Protein 1MB3 (pdb70)

Sequence (117 aa):
TKKVLIVEDNELNMKLFHDLLEAQGYETLQTREGLSALSIAREENKPDLILMMDDIIQLPEISGLEVTKWLKEDDDLAHIPVVAVTDEERIREGGCEAYISKPISVVHFLETIIKRLLERQP

InterPro domains:
  IPR001789 Signal transduction response regulator, receiver domain [PF00072] (10-121)
  IPR001789 Signal transduction response regulator, receiver domain [PS50110] (9-125)
  IPR001789 Signal transduction response regulator, receiver domain [SM00448] (8-121)
  IPR011006 CheY-like superfamily [SSF52172] (8-128)
  IPR050595 Bacterial response regulator [PTHR44591] (6-128)

Foldseek 3Di:
DAEEEEAAQDPVVQVVVCVLQVVVVYHYHYDPDLVVSVVCCVVPVGQAYEFEQPRPPDGSLVSLQVQCVDPSRNVRAYEYEDPQVSCVVSNHPYYAYPVGDSVVVVVVVCVSRPDDD

B-factor: mean 15.74, std 5.95, range [6.35, 40.01]

Nearest PDB structures (foldseek):
  1mb3-assembly1_A  TM=1.009E+00  e=2.970E-24  Caulobacter vibrioides
  1mav-assembly1_A  TM=1.001E+00  e=6.208E-23  Caulobacter vibrioides
  1m5t-assembly1_A  TM=9.967E-01  e=1.140E-21  Caulobacter vibrioides
  1m5u-assembly1_A  TM=9.894E-01  e=5.743E-21  Caulobacter vibrioides
  1mb0-assembly1_A  TM=1.007E+00  e=1.616E-20  Caulobacter vibrioides

Organism: Caulobacter vibrioides (strain ATCC 19089 / CIP 103742 / CB 15) (NCBI:txid190650)

Secondary structure (DSSP, 8-state):
--EEEEE-S-HHHHHHHHHHHHHTT-EEEEES-HHHHHHHHHHH--SEEEEES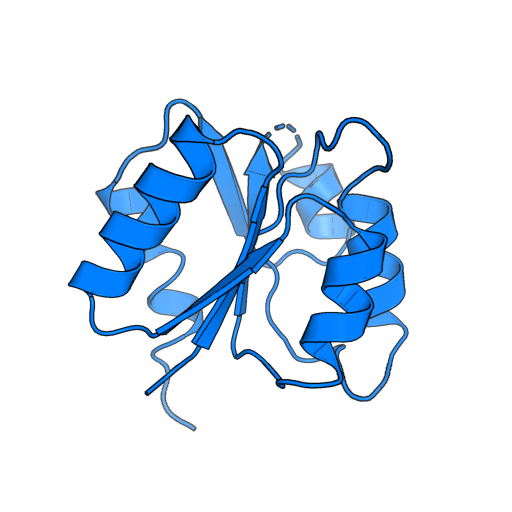B-SSSBHHHHHHHHHHSTTTTTS-EEEE--HHHHHHHT-SEEE-SSPPHHHHHHHHHHHHS---

CATH classification: 3.40.50.2300

Radius of gyration: 12.75 Å; Cα contacts (8 Å, |Δi|>4): 203; chains: 1; bounding box: 31×35×30 Å

Solvent-accessible surface area: 6224 Å² total; per-residue (Å²): 131,70,18,0,0,0,1,6,36,65,114,140,57,23,113,63,4,46,83,28,0,100,83,70,50,17,106,26,46,90,16,156,96,0,108,43,3,13,70,41,1,133,144,71,72,4,60,0,1,0,0,11,16,116,14,106,90,36,43,0,44,111,0,0,41,121,3,62,135,30,143,59,4,36,139,3,21,0,0,0,12,41,94,79,80,52,8,64,97,27,24,8,95,26,40,2,76,67,138,35,61,66,110,97,1,22,116,20,0,79,73,60,12,86,77,94,182

Structure (mmCIF, N/CA/C/O backbone):
data_1MB3
#
_entry.id   1MB3
#
_cell.length_a   36.770
_cell.length_b   41.070
_cell.length_c   67.120
_cell.angle_alpha   90.00
_cell.angle_beta   90.00
_cell.angle_gamma   90.00
#
_symmetry.space_group_name_H-M   'P 21 21 21'
#
loop_
_entity.id
_entity.type
_entity.pdbx_description
1 polymer 'cell division response regulator DivK'
2 non-polymer 'MAGNESIUM ION'
3 water water
#
loop_
_atom_site.group_PDB
_atom_site.id
_atom_site.type_symbol
_atom_site.label_atom_id
_atom_site.label_alt_id
_atom_site.label_comp_id
_atom_site.label_asym_id
_atom_site.label_entity_id
_atom_site.label_seq_id
_atom_site.pdbx_PDB_ins_code
_atom_site.Cartn_x
_atom_site.Cartn_y
_atom_site.Cartn_z
_atom_site.occupancy
_atom_site.B_iso_or_equiv
_atom_site.auth_seq_id
_atom_site.auth_comp_id
_atom_site.auth_asym_id
_atom_site.auth_atom_id
_atom_site.pdbx_PDB_model_num
ATOM 1 N N . THR A 1 1 ? -3.799 -8.988 29.373 1.00 22.29 2 THR A N 1
ATOM 2 C CA . THR A 1 1 ? -3.545 -7.685 28.696 1.00 22.13 2 THR A CA 1
ATOM 3 C C . THR A 1 1 ? -2.097 -7.249 28.913 1.00 20.77 2 THR A C 1
ATOM 4 O O . THR A 1 1 ? -1.625 -7.165 30.047 1.00 21.12 2 THR A O 1
ATOM 8 N N . LYS A 1 2 ? -1.396 -6.972 27.820 1.00 20.29 3 LYS A N 1
ATOM 9 C CA . LYS A 1 2 ? -0.009 -6.542 27.908 1.00 19.11 3 LYS A CA 1
ATOM 10 C C . LYS A 1 2 ? 0.049 -5.064 28.264 1.00 17.34 3 LYS A C 1
ATOM 11 O O . LYS A 1 2 ? -0.838 -4.288 27.903 1.00 16.56 3 LYS A O 1
ATOM 17 N N . LYS A 1 3 ? 1.098 -4.684 28.982 1.00 15.32 4 LYS A N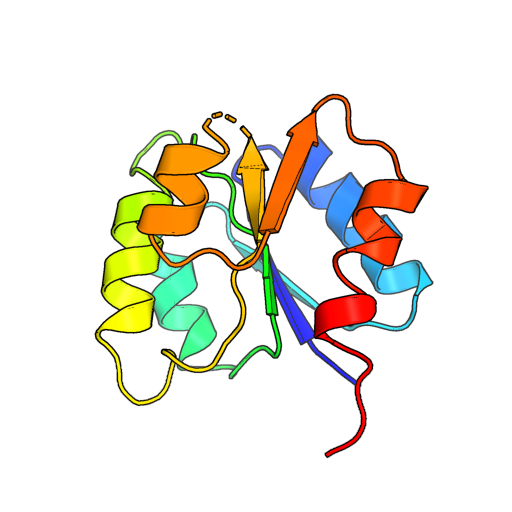 1
ATOM 18 C CA . LYS A 1 3 ? 1.267 -3.307 29.413 1.00 13.94 4 LYS A CA 1
ATOM 19 C C . LYS A 1 3 ? 2.512 -2.671 28.822 1.00 11.88 4 LYS A C 1
ATOM 20 O O . LYS A 1 3 ? 3.590 -3.268 28.817 1.00 11.87 4 LYS A O 1
ATOM 22 N N . VAL A 1 4 ? 2.351 -1.453 28.321 1.00 9.35 5 VAL A N 1
ATOM 23 C CA . VAL A 1 4 ? 3.460 -0.704 27.749 1.00 8.38 5 VAL A CA 1
ATOM 24 C C . VAL A 1 4 ? 3.724 0.536 28.595 1.00 8.67 5 VAL A C 1
ATOM 25 O O . VAL A 1 4 ? 2.813 1.322 28.859 1.00 9.51 5 VAL A O 1
ATOM 29 N N . LEU A 1 5 ? 4.965 0.692 29.043 1.00 7.43 6 LEU A N 1
ATOM 30 C CA . LEU A 1 5 ? 5.355 1.862 29.818 1.00 7.52 6 LEU A CA 1
ATOM 31 C C . LEU A 1 5 ? 5.901 2.898 28.839 1.00 7.00 6 LEU A C 1
ATOM 32 O O . LEU A 1 5 ? 6.900 2.654 28.158 1.00 7.49 6 LEU A O 1
ATOM 37 N N . ILE A 1 6 ? 5.229 4.042 28.763 1.00 6.40 7 ILE A N 1
ATOM 38 C CA . ILE A 1 6 ? 5.623 5.130 27.873 1.00 6.71 7 ILE A CA 1
ATOM 39 C C . ILE A 1 6 ? 6.383 6.171 28.689 1.00 7.01 7 ILE A C 1
ATOM 40 O O . ILE A 1 6 ? 5.852 6.691 29.673 1.00 6.96 7 ILE A O 1
ATOM 45 N N . VAL A 1 7 ? 7.613 6.475 28.275 1.00 6.39 8 VAL A N 1
ATOM 46 C CA . VAL A 1 7 ? 8.466 7.453 28.956 1.00 7.41 8 VAL A CA 1
ATOM 47 C C . VAL A 1 7 ? 8.637 8.588 27.956 1.00 6.85 8 VAL A C 1
ATOM 48 O O . VAL A 1 7 ? 9.432 8.485 27.014 1.00 8.42 8 VAL A O 1
ATOM 52 N N . GLU A 1 8 ? 7.890 9.667 28.169 1.00 7.45 9 GLU A N 1
ATOM 53 C CA . GLU A 1 8 ? 7.862 10.790 27.236 1.00 8.33 9 GLU A CA 1
ATOM 54 C C . GLU A 1 8 ? 7.462 12.060 27.980 1.00 9.13 9 GLU A C 1
ATOM 55 O O . GLU A 1 8 ? 6.435 12.087 28.651 1.00 10.18 9 GLU A O 1
ATOM 61 N N . ASP A 1 9 ? 8.267 13.111 27.860 1.00 10.58 10 ASP A N 1
ATOM 62 C CA . ASP A 1 9 ? 7.968 14.359 28.554 1.00 11.17 10 ASP A CA 1
ATOM 63 C C . ASP A 1 9 ? 6.958 15.251 27.845 1.00 10.15 10 ASP A C 1
ATOM 64 O O . ASP A 1 9 ? 6.282 16.052 28.489 1.00 11.33 10 ASP A O 1
ATOM 72 N N . ASN A 1 10 ? 6.849 15.101 26.529 1.00 10.15 11 ASN A N 1
ATOM 73 C CA . ASN A 1 10 ? 5.938 15.921 25.732 1.00 9.37 11 ASN A CA 1
ATOM 74 C C . ASN A 1 10 ? 4.507 15.396 25.776 1.00 8.76 11 ASN A C 1
ATOM 75 O O . ASN A 1 10 ? 4.252 14.247 25.418 1.00 9.14 11 ASN A O 1
ATOM 80 N N . GLU A 1 11 ? 3.584 16.255 26.206 1.00 8.49 12 GLU A N 1
ATOM 81 C CA . GLU A 1 11 ? 2.173 15.894 26.342 1.00 8.83 12 GLU A CA 1
ATOM 82 C C . GLU A 1 11 ? 1.543 15.376 25.053 1.00 9.17 12 GLU A C 1
ATOM 83 O O . GLU A 1 11 ? 0.833 14.369 25.058 1.00 9.22 12 GLU A O 1
ATOM 89 N N . LEU A 1 12 ? 1.802 16.064 23.946 1.00 8.09 13 LEU A N 1
ATOM 90 C CA . LEU A 1 12 ? 1.242 15.652 22.663 1.00 9.66 13 LEU A CA 1
ATOM 91 C C . LEU A 1 12 ? 1.727 14.275 22.234 1.00 9.54 13 LEU A C 1
ATOM 92 O O . LEU A 1 12 ? 0.939 13.456 21.772 1.00 9.13 13 LEU A O 1
ATOM 97 N N . ASN A 1 13 ? 3.022 14.012 22.377 1.00 8.82 14 ASN A N 1
ATOM 98 C CA . ASN A 1 13 ? 3.545 12.706 21.994 1.00 9.36 14 ASN A CA 1
ATOM 99 C C . ASN A 1 13 ? 3.010 11.617 22.917 1.00 8.59 14 ASN A C 1
ATOM 100 O O . ASN A 1 13 ? 2.663 10.522 22.466 1.00 9.54 14 ASN A O 1
ATOM 105 N N . MET A 1 14 ? 2.942 11.918 24.210 1.00 8.73 15 MET A N 1
ATOM 106 C CA . MET A 1 14 ? 2.441 10.949 25.175 1.00 8.36 15 MET A CA 1
ATOM 107 C C . MET A 1 14 ? 1.019 10.550 24.811 1.00 7.74 15 MET A C 1
ATOM 108 O O . MET A 1 14 ? 0.672 9.369 24.829 1.00 7.73 15 MET A O 1
ATOM 113 N N . LYS A 1 15 ? 0.198 11.537 24.471 1.00 8.27 16 LYS A N 1
ATOM 114 C CA . LYS A 1 15 ? -1.187 11.263 24.114 1.00 8.79 16 LYS A CA 1
ATOM 115 C C . LYS A 1 15 ? -1.323 10.457 22.835 1.00 9.13 16 LYS A C 1
ATOM 116 O O . LYS A 1 15 ? -2.155 9.563 22.758 1.00 9.51 16 LYS A O 1
ATOM 122 N N . LEU A 1 16 ? -0.510 10.763 21.832 1.00 9.18 17 LEU A N 1
ATOM 123 C CA . LEU A 1 16 ? -0.577 10.013 20.586 1.00 10.47 17 LEU A CA 1
ATOM 124 C C . LEU A 1 16 ? -0.221 8.551 20.834 1.00 9.24 17 LEU A C 1
ATOM 125 O O . LEU A 1 16 ? -0.927 7.644 20.396 1.00 10.37 17 LEU A O 1
ATOM 130 N N . PHE A 1 17 ? 0.875 8.327 21.552 1.00 9.02 18 PHE A N 1
ATOM 131 C CA . PHE A 1 17 ? 1.332 6.973 21.844 1.00 8.98 18 PHE A CA 1
ATOM 132 C C . PHE A 1 17 ? 0.289 6.209 22.652 1.00 8.93 18 PHE A C 1
ATOM 133 O O . PHE A 1 17 ? -0.002 5.046 22.363 1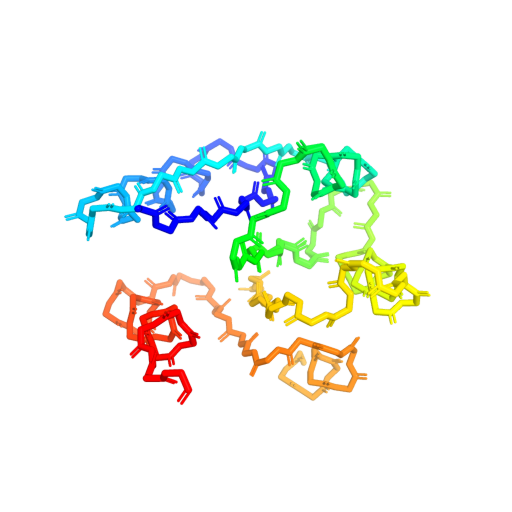.00 9.51 18 PHE A O 1
ATOM 147 N N . HIS A 1 18 ? -0.278 6.861 23.661 1.00 8.55 19 HIS A N 1
ATOM 148 C CA . HIS A 1 18 ? -1.294 6.225 24.490 1.00 9.22 19 HIS A CA 1
ATOM 149 C C . HIS A 1 18 ? -2.520 5.844 23.662 1.00 8.92 19 HIS A C 1
ATOM 150 O O . HIS A 1 18 ? -3.004 4.712 23.736 1.00 9.67 19 HIS A O 1
ATOM 157 N N . ASP A 1 19 ? -3.022 6.792 22.878 1.00 10.17 20 ASP A N 1
ATOM 158 C CA . ASP A 1 19 ? -4.204 6.539 22.060 1.00 10.29 20 ASP A CA 1
ATOM 159 C C . ASP A 1 19 ? -3.987 5.382 21.092 1.00 10.50 20 ASP A C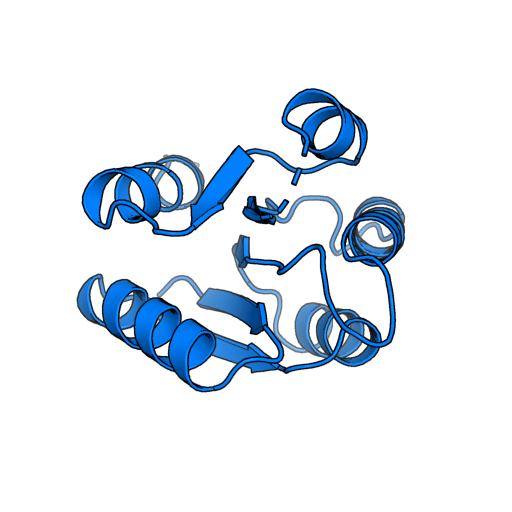 1
ATOM 160 O O . ASP A 1 19 ? -4.838 4.505 20.964 1.00 10.46 20 ASP A O 1
ATOM 165 N N . LEU A 1 20 ? -2.846 5.377 20.417 1.00 10.25 21 LEU A N 1
ATOM 166 C CA . LEU A 1 20 ? -2.549 4.317 19.464 1.00 10.58 21 LEU A CA 1
ATOM 167 C C . LEU A 1 20 ? -2.454 2.951 20.135 1.00 10.84 21 LEU A C 1
ATOM 168 O O . LEU A 1 20 ? -3.002 1.963 19.635 1.00 12.14 21 LEU A O 1
ATOM 173 N N . LEU A 1 21 ? -1.766 2.888 21.270 1.00 10.57 22 LEU A N 1
ATOM 174 C CA . LEU A 1 21 ? -1.608 1.625 21.975 1.00 10.69 22 LEU A CA 1
ATOM 175 C C . LEU A 1 21 ? -2.915 1.129 22.586 1.00 11.76 22 LEU A C 1
ATOM 176 O O . LEU A 1 21 ? -3.216 -0.063 22.525 1.00 11.52 22 LEU A O 1
ATOM 181 N N . GLU A 1 22 ? -3.697 2.038 23.163 1.00 12.29 23 GLU A N 1
ATOM 182 C CA . GLU A 1 22 ? -4.965 1.646 23.767 1.00 13.91 23 GLU A CA 1
ATOM 183 C C . GLU A 1 22 ? -5.930 1.109 22.711 1.00 14.38 23 GLU A C 1
ATOM 184 O O . GLU A 1 22 ? -6.716 0.202 22.988 1.00 14.61 23 GLU A O 1
ATOM 190 N N . ALA A 1 23 ? -5.860 1.666 21.504 1.00 14.67 24 ALA A N 1
ATOM 191 C CA . ALA A 1 23 ? -6.732 1.241 20.411 1.00 15.63 24 ALA A CA 1
ATOM 192 C C . ALA A 1 23 ? -6.413 -0.191 19.987 1.00 16.55 24 ALA A C 1
ATOM 193 O O . ALA A 1 23 ? -7.233 -0.859 19.351 1.00 17.76 24 ALA A O 1
ATOM 195 N N . GLN A 1 24 ? -5.224 -0.662 20.345 1.00 17.42 25 GLN A N 1
ATOM 196 C CA . GLN A 1 24 ? -4.808 -2.020 20.011 1.00 18.56 25 GLN A CA 1
ATOM 197 C C . GLN A 1 24 ? -5.170 -2.991 21.131 1.00 18.67 25 GLN A C 1
ATOM 198 O O . GLN A 1 24 ? -4.938 -4.195 21.020 1.00 19.96 25 GLN A O 1
ATOM 204 N N . GLY A 1 25 ? -5.730 -2.460 22.215 1.00 18.09 26 GLY A N 1
ATOM 205 C CA . GLY A 1 25 ? -6.118 -3.300 23.334 1.00 18.17 26 GLY A CA 1
ATOM 206 C C . GLY A 1 25 ? -5.077 -3.401 24.433 1.00 18.12 26 GLY A C 1
ATOM 207 O O . GLY A 1 25 ? -5.200 -4.233 25.333 1.00 18.38 26 GLY A O 1
ATOM 208 N N . TYR A 1 26 ? -4.050 -2.560 24.373 1.00 16.94 27 TYR A N 1
ATOM 209 C CA . TYR A 1 26 ? -3.001 -2.584 25.388 1.00 16.57 27 TYR A CA 1
ATOM 210 C C . TYR A 1 26 ? -3.271 -1.596 26.511 1.00 15.74 27 TYR A C 1
ATOM 211 O O . TYR A 1 26 ? -3.971 -0.603 26.326 1.00 15.95 27 TYR A O 1
ATOM 227 N N . GLU A 1 27 ? -2.716 -1.883 27.680 1.00 14.84 28 GLU A N 1
ATOM 228 C CA . GLU A 1 27 ? -2.847 -0.985 28.814 1.00 14.72 28 GLU A CA 1
ATOM 229 C C . GLU A 1 27 ? -1.544 -0.204 28.808 1.00 13.23 28 GLU A C 1
ATOM 230 O O . GLU A 1 27 ? -0.523 -0.708 28.343 1.00 13.70 28 GLU A O 1
ATOM 236 N N . THR A 1 28 ? -1.570 1.025 29.299 1.00 11.41 29 THR A N 1
ATOM 237 C CA . THR A 1 28 ? -0.352 1.817 29.322 1.00 10.22 29 THR A CA 1
ATOM 238 C C . THR A 1 28 ? -0.039 2.380 30.698 1.00 9.59 29 THR A C 1
ATOM 239 O O . THR A 1 28 ? -0.933 2.601 31.519 1.00 9.75 29 THR A O 1
ATOM 243 N N . LEU A 1 29 ? 1.252 2.580 30.936 1.00 9.33 30 LEU A N 1
ATOM 244 C CA . LEU A 1 29 ? 1.764 3.180 32.160 1.00 9.16 30 LEU A CA 1
ATOM 245 C C . LEU A 1 29 ? 2.481 4.396 31.578 1.00 8.57 30 LEU A C 1
ATOM 246 O O . LEU A 1 29 ? 3.091 4.307 30.506 1.00 8.78 30 LEU A O 1
ATOM 251 N N . GLN A 1 30 ? 2.414 5.524 32.273 1.00 8.40 31 GLN A N 1
ATOM 252 C CA . GLN A 1 30 ? 2.971 6.767 31.752 1.00 7.70 31 GLN A CA 1
ATOM 253 C C . GLN A 1 30 ? 3.824 7.575 32.711 1.00 7.43 31 GLN A C 1
ATOM 254 O O . GLN A 1 30 ? 3.480 7.720 33.881 1.00 8.91 31 GLN A O 1
ATOM 260 N N . THR A 1 31 ? 4.929 8.115 32.208 1.00 6.35 32 THR A N 1
ATOM 261 C CA . THR A 1 31 ? 5.772 8.987 33.013 1.00 7.11 32 THR A CA 1
ATOM 262 C C . THR A 1 31 ? 6.583 9.890 32.104 1.00 7.45 32 THR A C 1
ATOM 263 O O . THR A 1 31 ? 6.884 9.531 30.964 1.00 7.86 32 THR A O 1
ATOM 267 N N . ARG A 1 32 ? 6.924 11.070 32.613 1.00 8.14 33 ARG A N 1
ATOM 268 C CA . ARG A 1 32 ? 7.709 12.031 31.855 1.00 9.06 33 ARG A CA 1
ATOM 269 C C . ARG A 1 32 ? 9.184 11.963 32.219 1.00 9.70 33 ARG A C 1
ATOM 270 O O . ARG A 1 32 ? 10.006 12.595 31.562 1.00 10.94 33 ARG A O 1
ATOM 278 N N . GLU A 1 33 ? 9.525 11.192 33.245 1.00 10.14 34 GLU A N 1
ATOM 279 C CA . 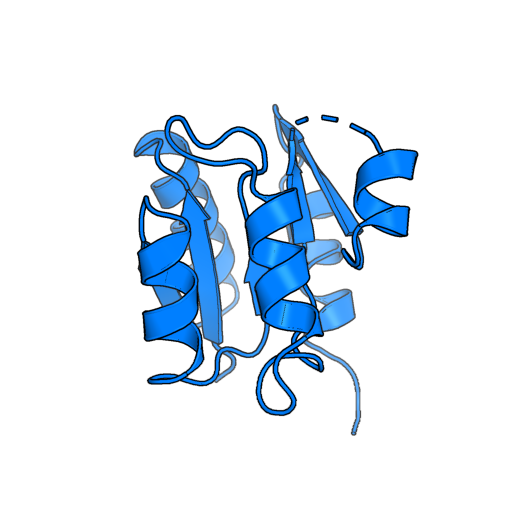GLU A 1 33 ? 10.912 11.141 33.706 1.00 10.77 34 GLU A CA 1
ATOM 280 C C . GLU A 1 33 ? 11.599 9.780 33.695 1.00 10.04 34 GLU A C 1
ATOM 281 O O . GLU A 1 33 ? 10.995 8.752 34.003 1.00 9.30 34 GLU A O 1
ATOM 287 N N . GLY A 1 34 ? 12.882 9.794 33.344 1.00 10.05 35 GLY A N 1
ATOM 288 C CA . GLY A 1 34 ? 13.658 8.569 33.285 1.00 9.29 35 GLY A CA 1
ATOM 289 C C . GLY A 1 34 ? 13.783 7.815 34.600 1.00 9.88 35 GLY A C 1
ATOM 290 O O . GLY A 1 34 ? 13.603 6.600 34.641 1.00 9.77 35 GLY A O 1
ATOM 291 N N . LEU A 1 35 ? 14.100 8.514 35.684 1.00 9.57 36 LEU A N 1
ATOM 292 C CA . LEU A 1 35 ? 14.236 7.843 36.975 1.00 9.63 36 LEU A CA 1
ATOM 293 C C . LEU A 1 35 ? 12.923 7.217 37.426 1.00 10.13 36 LEU A C 1
ATOM 294 O O . LEU A 1 35 ? 12.905 6.110 37.961 1.00 10.01 36 LEU A O 1
ATOM 299 N N . SER A 1 36 ? 11.821 7.929 37.222 1.00 10.23 37 SER A N 1
ATOM 300 C CA . SER A 1 36 ? 10.527 7.394 37.609 1.00 10.09 37 SER A CA 1
ATOM 301 C C . SER A 1 36 ? 10.179 6.172 36.764 1.00 10.26 37 SER A C 1
ATOM 302 O O . SER A 1 36 ? 9.503 5.261 37.236 1.00 10.26 37 SER A O 1
ATOM 306 N N . ALA A 1 37 ? 10.643 6.143 35.518 1.00 9.90 38 ALA A N 1
ATOM 307 C CA . ALA A 1 37 ? 10.367 4.994 34.662 1.00 8.84 38 ALA A CA 1
ATOM 308 C C . ALA A 1 37 ? 10.929 3.719 35.291 1.00 9.33 38 ALA A C 1
ATOM 309 O O . ALA A 1 37 ? 10.303 2.660 35.244 1.00 9.40 38 ALA A O 1
ATOM 311 N N . LEU A 1 38 ? 12.113 3.825 35.884 1.00 9.84 39 LEU A N 1
ATOM 312 C CA . LEU A 1 38 ? 12.744 2.679 36.526 1.00 9.33 39 LEU A CA 1
ATOM 313 C C . LEU A 1 38 ? 11.908 2.207 37.719 1.00 9.35 39 LEU A C 1
ATOM 314 O O . LEU A 1 38 ? 11.674 1.009 37.890 1.00 9.64 39 LEU A O 1
ATOM 319 N N . SER A 1 39 ? 11.441 3.155 38.527 1.00 9.37 40 SER A N 1
ATOM 320 C CA . SER A 1 39 ? 10.614 2.831 39.685 1.00 10.19 40 SER A CA 1
ATOM 321 C C . SER A 1 39 ? 9.316 2.157 39.245 1.00 10.68 40 SER A C 1
ATOM 322 O O . SER A 1 39 ? 8.893 1.160 39.826 1.00 12.32 40 SER A O 1
ATOM 325 N N . ILE A 1 40 ? 8.679 2.717 38.222 1.00 10.07 41 ILE A N 1
ATOM 326 C CA . ILE A 1 40 ? 7.423 2.174 37.719 1.00 10.27 41 ILE A CA 1
ATOM 327 C C . ILE A 1 40 ? 7.606 0.785 37.112 1.00 11.27 41 ILE A C 1
ATOM 328 O O . ILE A 1 40 ? 6.741 -0.079 37.247 1.00 12.25 41 ILE A O 1
ATOM 333 N N . ALA A 1 41 ? 8.734 0.569 36.445 1.00 11.03 42 ALA A N 1
ATOM 334 C CA . ALA A 1 41 ? 9.001 -0.725 35.831 1.00 11.82 42 ALA A CA 1
ATOM 335 C C . ALA A 1 41 ? 9.110 -1.846 36.870 1.00 12.97 42 ALA A C 1
ATOM 336 O O . ALA A 1 41 ? 8.656 -2.965 36.631 1.00 13.40 42 ALA A O 1
ATOM 338 N N . ARG A 1 42 ? 9.706 -1.553 38.025 1.00 14.16 43 ARG A N 1
ATOM 339 C CA . ARG A 1 42 ? 9.837 -2.569 39.066 1.00 15.52 43 ARG A CA 1
ATOM 340 C C A ARG A 1 42 ? 8.493 -2.825 39.747 0.50 16.79 43 ARG A C 1
ATOM 341 C C B ARG A 1 42 ? 8.509 -2.888 39.731 0.50 16.89 43 ARG A C 1
ATOM 342 O O A ARG A 1 42 ? 8.174 -3.961 40.096 0.50 18.27 43 ARG A O 1
ATOM 343 O O B ARG A 1 42 ? 8.204 -4.050 40.009 0.50 18.42 43 ARG A O 1
ATOM 351 N N A GLU A 1 43 ? 7.711 -1.761 39.933 0.50 17.38 44 GLU A N 1
ATOM 352 N N B GLU A 1 43 ? 7.720 -1.853 39.981 0.50 17.44 44 GLU A N 1
ATOM 353 C CA A GLU A 1 43 ? 6.407 -1.842 40.598 0.50 18.23 44 GLU A CA 1
ATOM 354 C CA B GLU A 1 43 ? 6.427 -2.033 40.617 0.50 18.38 44 GLU A CA 1
ATOM 355 C C A GLU A 1 43 ? 5.298 -2.481 39.757 0.50 18.73 44 GLU A C 1
ATOM 356 C C B GLU A 1 43 ? 5.412 -2.721 39.715 0.50 18.76 44 GLU A C 1
ATOM 357 O O A GLU A 1 43 ? 4.368 -3.081 40.302 0.50 19.19 44 GLU A O 1
ATOM 358 O O B GLU A 1 43 ? 4.669 -3.593 40.164 0.50 19.31 44 GLU A O 1
ATOM 369 N N . ASN A 1 44 ? 5.395 -2.347 38.439 1.00 18.86 45 ASN A N 1
ATOM 370 C CA . ASN A 1 44 ? 4.402 -2.897 37.513 1.00 19.01 45 ASN A CA 1
ATOM 371 C C . ASN A 1 44 ? 4.810 -3.970 36.511 1.00 18.97 45 ASN A C 1
ATOM 372 O O . ASN A 1 44 ? 3.942 -4.605 35.908 1.00 19.82 45 ASN A O 1
ATOM 377 N N . LYS A 1 45 ? 6.106 -4.164 36.306 1.00 17.59 46 LYS A N 1
ATOM 378 C CA . LYS A 1 45 ? 6.572 -5.167 35.359 1.00 16.85 46 LYS A CA 1
ATOM 379 C C . LYS A 1 45 ? 5.900 -5.042 33.984 1.00 15.79 46 LYS A C 1
ATOM 380 O O . LYS A 1 45 ? 5.150 -5.929 33.563 1.00 16.98 46 LYS A O 1
ATOM 382 N N . PRO A 1 46 ? 6.151 -3.933 33.269 1.00 13.43 47 PRO A N 1
ATOM 383 C CA . PRO A 1 46 ? 5.538 -3.775 31.949 1.00 12.39 47 PRO A CA 1
ATOM 384 C C . PRO A 1 46 ? 6.124 -4.786 30.963 1.00 11.99 47 PRO A C 1
ATOM 385 O O . PRO A 1 46 ? 7.185 -5.363 31.209 1.00 11.66 47 PRO A O 1
ATOM 389 N N . ASP A 1 47 ? 5.436 -4.997 29.848 1.00 11.54 48 ASP A N 1
ATOM 390 C CA . ASP A 1 47 ? 5.905 -5.944 28.843 1.00 12.15 48 ASP A CA 1
ATOM 391 C C . ASP A 1 47 ? 6.808 -5.299 27.800 1.00 11.64 48 ASP A C 1
ATOM 392 O O . ASP A 1 47 ? 7.556 -5.987 27.104 1.00 12.40 48 ASP A O 1
ATOM 397 N N . LEU A 1 48 ? 6.743 -3.977 27.701 1.00 10.12 49 LEU A N 1
ATOM 398 C CA . LEU A 1 48 ? 7.569 -3.230 26.762 1.00 9.24 49 LEU A CA 1
ATOM 399 C C . LEU A 1 48 ? 7.699 -1.797 27.257 1.00 8.59 49 LEU A C 1
ATOM 400 O O . LEU A 1 48 ? 6.785 -1.266 27.899 1.00 8.52 49 LEU A O 1
ATOM 405 N N . ILE A 1 49 ? 8.843 -1.185 26.971 1.00 8.12 50 ILE A N 1
ATOM 406 C CA . ILE A 1 49 ? 9.102 0.185 27.372 1.00 7.96 50 ILE A CA 1
ATOM 407 C C . ILE A 1 49 ? 9.390 1.020 26.127 1.00 8.07 50 ILE A C 1
ATOM 408 O O . ILE A 1 49 ? 10.255 0.669 25.320 1.00 8.97 50 ILE A O 1
ATOM 413 N N . LEU A 1 50 ? 8.629 2.096 25.960 1.00 7.69 51 LEU A N 1
ATOM 414 C CA . LEU A 1 50 ? 8.776 3.015 24.837 1.00 8.63 51 LEU A CA 1
ATOM 415 C C . LEU A 1 50 ? 9.468 4.200 25.483 1.00 10.18 51 LEU A C 1
ATOM 416 O O . LEU A 1 50 ? 8.862 4.937 26.263 1.00 11.44 51 LEU A O 1
ATOM 421 N N A MET A 1 51 ? 10.713 4.464 25.111 0.50 11.08 52 MET A N 1
ATOM 422 N N B MET A 1 51 ? 10.772 4.286 25.213 0.50 11.07 52 MET A N 1
ATOM 423 C CA A MET A 1 51 ? 11.382 5.585 25.744 0.50 11.96 52 MET A CA 1
ATOM 424 C CA B MET A 1 51 ? 11.682 5.274 25.788 0.50 11.31 52 MET A CA 1
ATOM 425 C C A MET A 1 51 ? 12.009 6.661 24.876 0.50 11.93 52 MET A C 1
ATOM 426 C C B MET A 1 51 ? 12.112 6.408 24.871 0.50 12.12 52 MET A C 1
ATOM 427 O O A MET A 1 51 ? 12.841 6.396 24.007 0.50 10.54 52 MET A O 1
ATOM 428 O O B MET A 1 51 ? 12.672 6.175 23.803 0.50 12.16 52 MET A O 1
ATOM 437 N N A ASP A 1 52 ? 11.597 7.891 25.152 0.76 12.29 53 ASP A N 1
ATOM 438 N N B ASP A 1 52 ? 11.869 7.641 25.298 0.26 12.77 53 ASP A N 1
ATOM 439 C CA A ASP A 1 52 ? 12.092 9.069 24.468 0.75 13.61 53 ASP A CA 1
ATOM 440 C CA B ASP A 1 52 ? 12.288 8.792 24.514 0.40 13.60 53 ASP A CA 1
ATOM 441 C C A ASP A 1 52 ? 13.553 9.239 24.868 0.67 14.16 53 ASP A C 1
ATOM 442 C C B ASP A 1 52 ? 13.774 8.973 24.809 0.46 13.85 53 ASP A C 1
ATOM 443 O O A ASP A 1 52 ? 13.872 9.425 26.043 0.39 15.33 53 ASP A O 1
ATOM 444 O O B ASP A 1 52 ? 14.186 8.952 25.969 0.59 12.85 53 ASP A O 1
ATOM 453 N N A ILE A 1 53 ? 14.441 9.153 23.887 0.50 14.68 54 ILE A N 1
ATOM 454 N N B ILE A 1 53 ? 14.582 9.131 23.768 0.50 14.69 54 ILE A N 1
ATOM 455 C CA A ILE A 1 53 ? 15.867 9.282 24.144 0.50 15.73 54 ILE A CA 1
ATOM 456 C CA B ILE A 1 53 ? 16.014 9.296 23.974 0.50 16.68 54 ILE A CA 1
ATOM 457 C C A ILE A 1 53 ? 16.230 10.711 24.537 0.50 15.98 54 ILE A C 1
ATOM 458 C C B ILE A 1 53 ? 16.424 10.738 24.247 0.50 17.07 54 ILE A C 1
ATOM 459 O O A ILE A 1 53 ? 17.075 10.930 25.406 0.50 16.59 54 ILE A O 1
ATOM 460 O O B ILE A 1 53 ? 17.529 10.993 24.729 0.50 18.94 54 ILE A O 1
ATOM 469 N N A GLN A 1 54 ? 15.571 11.678 23.908 0.50 16.84 55 GLN A N 1
ATOM 470 N N B GLN A 1 54 ? 15.534 11.679 23.949 0.50 17.52 55 GLN A N 1
ATOM 471 C CA . GLN A 1 54 ? 15.829 13.089 24.170 1.00 17.49 55 GLN A CA 1
ATOM 472 C C . GLN A 1 54 ? 15.042 13.685 25.340 1.00 16.52 55 GLN A C 1
ATOM 473 O O . GLN A 1 54 ? 14.435 14.744 25.189 1.00 18.03 55 GLN A O 1
ATOM 479 N N . LEU A 1 55 ? 15.044 13.024 26.497 1.00 16.64 56 LEU A N 1
ATOM 480 C CA . LEU A 1 55 ? 14.340 13.574 27.656 1.00 14.65 56 LEU A CA 1
ATOM 481 C C . LEU A 1 55 ? 15.141 14.801 28.089 1.00 15.00 56 LEU A C 1
ATOM 482 O O . LEU A 1 55 ? 16.360 14.837 27.925 1.00 15.65 56 LEU A O 1
ATOM 487 N N . PRO A 1 56 ? 14.474 15.823 28.647 1.00 14.44 57 PRO A N 1
ATOM 488 C CA . PRO A 1 56 ? 15.206 17.022 29.066 1.00 14.22 57 PRO A CA 1
ATOM 489 C C . PRO A 1 56 ? 16.194 16.876 30.216 1.00 14.01 57 PRO A C 1
ATOM 490 O O . PRO A 1 56 ? 17.204 17.578 30.251 1.00 14.33 57 PRO A O 1
ATOM 494 N N . GLU A 1 57 ? 15.920 15.964 31.143 1.00 11.74 58 GLU A N 1
ATOM 495 C CA . GLU A 1 57 ? 16.789 15.803 32.303 1.00 11.22 58 GLU A CA 1
ATOM 496 C C . GLU A 1 57 ? 17.805 14.671 32.246 1.00 10.32 58 GLU A C 1
ATOM 497 O O . GLU A 1 57 ? 18.771 14.678 33.005 1.00 9.90 58 GLU A O 1
ATOM 503 N N . ILE A 1 58 ? 17.610 13.706 31.356 1.00 9.51 59 ILE A N 1
ATOM 504 C CA . ILE A 1 58 ? 18.530 12.579 31.288 1.00 9.33 59 ILE A CA 1
ATOM 505 C C . ILE A 1 58 ? 18.432 11.894 29.929 1.00 9.38 59 ILE A C 1
ATOM 506 O O . ILE A 1 58 ? 17.397 11.964 29.258 1.00 11.25 59 ILE A O 1
ATOM 511 N N . SER A 1 59 ? 19.515 11.247 29.514 1.00 10.05 60 SER A N 1
ATOM 512 C CA . SER A 1 59 ? 19.516 10.519 28.254 1.00 11.02 60 SER A CA 1
ATOM 513 C C . SER A 1 59 ? 18.775 9.198 28.420 1.00 10.59 60 SER A C 1
ATOM 514 O O . SER A 1 59 ? 19.012 8.456 29.377 1.00 10.42 60 SER A O 1
ATOM 517 N N . GLY A 1 60 ? 17.877 8.911 27.483 1.00 9.33 61 GLY A N 1
ATOM 518 C CA . GLY A 1 60 ? 17.124 7.670 27.528 1.00 10.44 61 GLY A CA 1
ATOM 519 C C . GLY A 1 60 ? 18.023 6.456 27.419 1.00 10.90 61 GLY A C 1
ATOM 520 O O . GLY A 1 60 ? 17.676 5.372 27.891 1.00 11.74 61 GLY A O 1
ATOM 521 N N . LEU A 1 61 ? 19.182 6.629 26.795 1.00 11.18 62 LEU A N 1
ATOM 522 C CA . LEU A 1 61 ? 20.124 5.528 26.657 1.00 12.25 62 LEU A CA 1
ATOM 523 C C . LEU A 1 61 ? 20.768 5.193 27.998 1.00 11.97 62 LEU A C 1
ATOM 524 O O . LEU A 1 61 ? 21.105 4.041 28.257 1.00 13.02 62 LEU A O 1
ATOM 529 N N . GLU A 1 62 ? 20.940 6.193 28.859 1.00 11.85 63 GLU A N 1
ATOM 530 C CA . GLU A 1 62 ? 21.520 5.925 30.167 1.00 11.89 63 GLU A CA 1
ATOM 531 C C . GLU A 1 62 ? 20.476 5.204 31.019 1.00 11.78 63 GLU A C 1
ATOM 532 O O . GLU A 1 62 ? 20.810 4.342 31.832 1.00 12.21 63 GLU A O 1
ATOM 538 N N . VAL A 1 63 ? 19.207 5.554 30.827 1.00 11.27 64 VAL A N 1
ATOM 539 C CA . VAL A 1 63 ? 18.139 4.890 31.568 1.00 11.94 64 VAL A CA 1
ATOM 540 C C . VAL A 1 63 ? 18.081 3.431 31.109 1.00 12.45 64 VAL A C 1
ATOM 541 O O . VAL A 1 63 ? 17.888 2.522 31.916 1.00 12.80 64 VAL A O 1
ATOM 545 N N . THR A 1 64 ? 18.259 3.212 29.810 1.00 13.28 65 THR A N 1
ATOM 546 C CA . THR A 1 64 ? 18.235 1.859 29.264 1.00 14.27 65 THR A CA 1
ATOM 547 C C . THR A 1 64 ? 19.377 1.019 29.835 1.00 14.81 65 THR A C 1
ATOM 548 O O . THR A 1 64 ? 19.234 -0.189 30.015 1.00 16.24 65 THR A O 1
ATOM 552 N N . LYS A 1 65 ? 20.504 1.658 30.133 1.00 15.10 66 LYS A N 1
ATOM 553 C CA . LYS A 1 65 ? 21.638 0.942 30.712 1.00 14.65 66 LYS A CA 1
ATOM 554 C C . LYS A 1 65 ? 21.254 0.425 32.097 1.00 15.16 66 LYS A C 1
ATOM 555 O O . LYS A 1 65 ? 21.545 -0.720 32.440 1.00 15.66 66 LYS A O 1
ATOM 557 N N . TRP A 1 66 ? 20.610 1.267 32.900 1.00 13.72 67 TRP A N 1
ATOM 558 C CA . TRP A 1 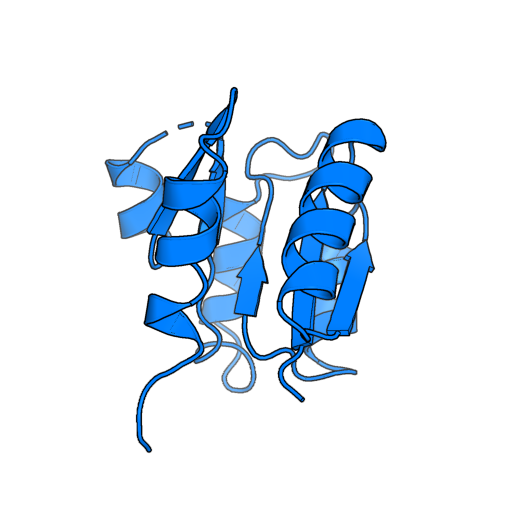66 ? 20.187 0.838 34.225 1.00 13.24 67 TRP A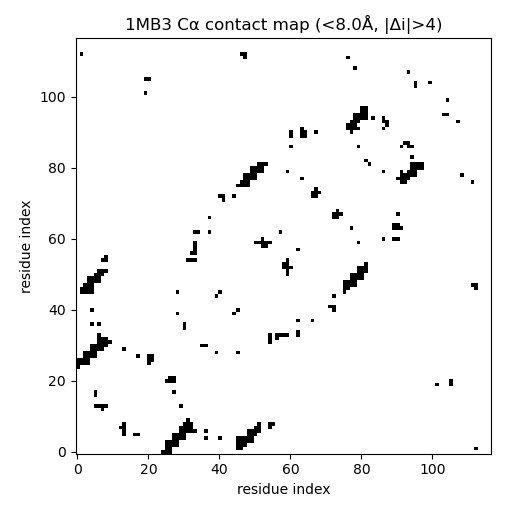 CA 1
ATOM 559 C C . TRP A 1 66 ? 19.212 -0.329 34.095 1.00 13.65 67 TRP A C 1
ATOM 560 O O . TRP A 1 66 ? 19.267 -1.279 34.872 1.00 13.78 67 TRP A O 1
ATOM 571 N N . LEU A 1 67 ? 18.321 -0.254 33.108 1.00 12.87 68 LEU A N 1
ATOM 572 C CA . LEU A 1 67 ? 17.345 -1.321 32.893 1.00 13.48 68 LEU A CA 1
ATOM 573 C C . LEU A 1 67 ? 18.040 -2.643 32.589 1.00 13.97 68 LEU A C 1
ATOM 574 O O . LEU A 1 67 ? 17.716 -3.674 33.177 1.00 14.16 68 LEU A O 1
ATOM 579 N N . LYS A 1 68 ? 19.002 -2.612 31.675 1.00 13.73 69 LYS A N 1
ATOM 580 C CA . LYS A 1 68 ? 19.706 -3.831 31.294 1.00 15.32 69 LYS A CA 1
ATOM 581 C C . LYS A 1 68 ? 20.609 -4.398 32.387 1.00 16.38 69 LYS A C 1
ATOM 582 O O . LYS A 1 68 ? 20.966 -5.577 32.354 1.00 16.73 69 LYS A O 1
ATOM 588 N N . GLU A 1 69 ? 20.966 -3.561 33.357 1.00 16.46 70 GLU A N 1
ATOM 589 C CA . GLU A 1 69 ? 21.817 -3.979 34.468 1.00 17.65 70 GLU A CA 1
ATOM 590 C C . GLU A 1 69 ? 20.996 -4.601 35.596 1.00 17.71 70 GLU A C 1
ATOM 591 O O . GLU A 1 69 ? 21.551 -5.204 36.516 1.00 19.10 70 GLU A O 1
ATOM 597 N N . ASP A 1 70 ? 19.676 -4.447 35.528 1.00 16.34 71 ASP A N 1
ATOM 598 C CA . ASP A 1 70 ? 18.786 -4.998 36.546 1.00 16.38 71 ASP A CA 1
ATOM 599 C C . ASP A 1 70 ? 18.260 -6.351 36.072 1.00 16.70 71 ASP A C 1
ATOM 600 O O . ASP A 1 70 ? 17.650 -6.451 35.008 1.00 15.94 71 ASP A O 1
ATOM 605 N N . ASP A 1 71 ? 18.487 -7.388 36.875 1.00 16.78 72 ASP A N 1
ATOM 606 C CA . ASP A 1 71 ? 18.072 -8.749 36.533 1.00 18.07 72 ASP A CA 1
ATOM 607 C C . ASP A 1 71 ? 16.571 -8.945 36.351 1.00 18.16 72 ASP A C 1
ATOM 608 O O . ASP A 1 71 ? 16.143 -9.868 35.656 1.00 18.73 72 ASP A O 1
ATOM 613 N N . ASP A 1 72 ? 15.770 -8.092 36.978 1.00 18.04 73 ASP A N 1
ATOM 614 C CA . ASP A 1 72 ? 14.320 -8.210 36.876 1.00 18.27 73 ASP A CA 1
ATOM 615 C C . ASP A 1 72 ? 13.740 -7.384 35.735 1.00 17.84 73 ASP A C 1
ATOM 616 O O . ASP A 1 72 ? 12.579 -7.565 35.364 1.00 20.06 73 ASP A O 1
ATOM 618 N N . LEU A 1 73 ? 14.545 -6.488 35.172 1.00 16.38 74 LEU A N 1
ATOM 619 C CA . LEU A 1 73 ? 14.074 -5.625 34.093 1.00 15.10 74 LEU A CA 1
ATOM 620 C C . LEU A 1 73 ? 14.778 -5.817 32.753 1.00 14.56 74 LEU A C 1
ATOM 621 O O . LEU A 1 73 ? 14.274 -5.376 31.723 1.00 14.35 74 LEU A O 1
ATOM 626 N N . ALA A 1 74 ? 15.932 -6.474 32.768 1.00 14.34 75 ALA A N 1
ATOM 627 C CA . ALA A 1 74 ? 16.722 -6.681 31.557 1.00 13.78 75 ALA A CA 1
ATOM 628 C C . ALA A 1 74 ? 16.009 -7.341 30.374 1.00 13.96 75 ALA A C 1
ATOM 629 O O . ALA A 1 74 ? 16.335 -7.054 29.224 1.00 15.00 75 ALA A O 1
ATOM 631 N N . HIS A 1 75 ? 15.045 -8.216 30.648 1.00 14.30 76 HIS A N 1
ATOM 632 C CA . HIS 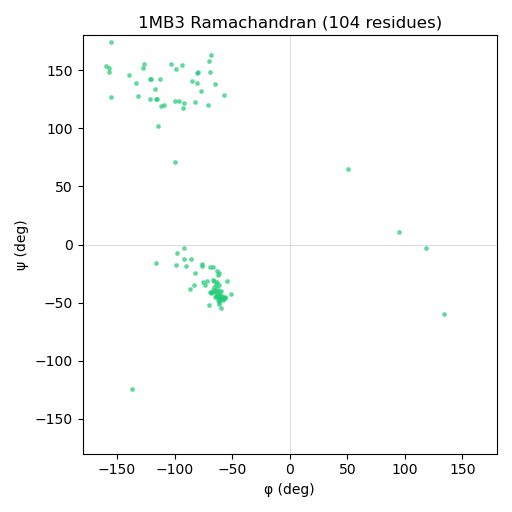A 1 75 ? 14.316 -8.919 29.591 1.00 15.43 76 HIS A CA 1
ATOM 633 C C . HIS A 1 75 ? 13.271 -8.066 28.874 1.00 15.22 76 HIS A C 1
ATOM 634 O O . HIS A 1 75 ? 12.804 -8.429 27.797 1.00 15.59 76 HIS A O 1
ATOM 641 N N . ILE A 1 76 ? 12.887 -6.948 29.475 1.00 14.25 77 ILE A N 1
ATOM 642 C CA . ILE A 1 76 ? 11.867 -6.092 28.881 1.00 12.68 77 ILE A CA 1
ATOM 643 C C . ILE A 1 76 ? 12.369 -5.362 27.640 1.00 12.51 77 ILE A C 1
ATOM 644 O O . ILE A 1 76 ? 13.327 -4.595 27.706 1.00 12.78 77 ILE A O 1
ATOM 649 N N . PRO A 1 77 ? 11.722 -5.592 26.485 1.00 12.63 78 PRO A N 1
ATOM 650 C CA . PRO A 1 77 ? 12.172 -4.905 25.271 1.00 11.74 78 PRO A CA 1
ATOM 651 C C . PRO A 1 77 ? 11.977 -3.396 25.365 1.00 11.15 78 PRO A C 1
ATOM 652 O O . PRO A 1 77 ? 10.952 -2.915 25.860 1.00 11.38 78 PRO A O 1
ATOM 656 N N . VAL A 1 78 ? 12.974 -2.661 24.890 1.00 11.13 79 VAL A N 1
ATOM 657 C CA . VAL A 1 78 ? 12.946 -1.209 24.901 1.00 11.32 79 VAL A CA 1
ATOM 658 C C . VAL A 1 78 ? 12.958 -0.664 23.478 1.00 11.99 79 VAL A C 1
ATOM 659 O O . VAL A 1 78 ? 13.835 -1.006 22.677 1.00 12.62 79 VAL A O 1
ATOM 663 N N . VAL A 1 79 ? 11.973 0.170 23.162 1.00 11.18 80 VAL A N 1
ATOM 664 C CA . VAL A 1 79 ? 11.882 0.792 21.848 1.00 10.64 80 VAL A CA 1
ATOM 665 C C . VAL A 1 79 ? 12.204 2.268 22.044 1.00 10.97 80 VAL A C 1
ATOM 666 O O . VAL A 1 79 ? 11.528 2.970 22.799 1.00 10.69 80 VAL A O 1
ATOM 670 N N . ALA A 1 80 ? 13.247 2.739 21.374 1.00 11.68 81 ALA A N 1
ATOM 671 C CA . ALA A 1 80 ? 13.654 4.131 21.498 1.00 12.73 81 ALA A CA 1
ATOM 672 C C . ALA A 1 80 ? 12.877 5.033 20.549 1.00 13.45 81 ALA A C 1
ATOM 673 O O . ALA A 1 80 ? 12.599 4.662 19.405 1.00 14.75 81 ALA A O 1
ATOM 675 N N . VAL A 1 81 ? 12.523 6.217 21.037 1.00 14.35 82 VAL A N 1
ATOM 676 C CA . VAL A 1 81 ? 11.807 7.204 20.239 1.00 16.19 82 VAL A CA 1
ATOM 677 C C . VAL A 1 81 ? 12.758 8.370 20.014 1.00 17.12 82 VAL A C 1
ATOM 678 O O . VAL A 1 81 ? 13.219 8.993 20.971 1.00 16.96 82 VAL A O 1
ATOM 682 N N . THR A 1 82 ? 13.065 8.653 18.750 0.50 17.94 83 THR A N 1
ATOM 683 C CA . THR A 1 82 ? 13.977 9.739 18.407 0.50 19.30 83 THR A CA 1
ATOM 684 C C . THR A 1 82 ? 13.463 10.544 17.222 0.50 19.84 83 THR A C 1
ATOM 685 O O . THR A 1 82 ? 12.408 10.168 16.672 0.50 21.04 83 THR A O 1
ATOM 687 N N . ASP A 1 89 ? 21.946 7.464 15.281 0.50 23.96 90 ASP A N 1
ATOM 688 C CA . ASP A 1 89 ? 20.824 7.100 16.192 0.50 23.90 90 ASP A CA 1
ATOM 689 C C . ASP A 1 89 ? 20.555 5.601 16.153 0.50 23.76 90 ASP A C 1
ATOM 690 O O . ASP A 1 89 ? 20.640 4.920 17.173 0.50 24.27 90 ASP A O 1
ATOM 692 N N . GLU A 1 90 ? 20.230 5.090 14.972 0.50 23.68 91 GLU A N 1
ATOM 693 C CA . GLU A 1 90 ? 19.944 3.671 14.806 0.50 23.78 91 GLU A CA 1
ATOM 694 C C . GLU A 1 90 ? 21.055 2.807 15.396 0.50 23.92 91 GLU A C 1
ATOM 695 O O . GLU A 1 90 ? 20.790 1.806 16.061 0.50 23.67 91 GLU A O 1
ATOM 697 N N . GLU A 1 91 ? 22.299 3.207 15.153 0.50 24.30 92 GLU A N 1
ATOM 698 C CA . GLU A 1 91 ? 23.457 2.474 15.648 0.50 24.69 92 GLU A CA 1
ATOM 699 C C . GLU A 1 91 ? 23.609 2.598 17.160 0.50 24.96 92 GLU A C 1
ATOM 700 O O . GLU A 1 91 ? 23.722 1.594 17.864 0.50 24.47 92 GLU A O 1
ATOM 702 N N . ARG A 1 92 ? 23.611 3.831 17.655 0.50 25.68 93 ARG A N 1
ATOM 703 C CA . ARG A 1 92 ? 23.755 4.083 19.084 0.50 26.51 93 ARG A CA 1
ATOM 704 C C . ARG A 1 92 ? 22.656 3.385 19.877 0.50 26.92 93 ARG A C 1
ATOM 705 O O . ARG A 1 92 ? 22.926 2.722 20.878 0.50 26.72 93 ARG A O 1
ATOM 707 N N . ILE A 1 93 ? 21.418 3.540 19.420 1.00 28.01 94 ILE A N 1
ATOM 708 C CA . ILE A 1 93 ? 20.270 2.930 20.078 1.00 28.38 94 ILE A CA 1
ATOM 709 C C . ILE A 1 93 ? 20.422 1.414 20.177 1.00 28.03 94 ILE A C 1
ATOM 710 O O . ILE A 1 93 ? 20.185 0.828 21.235 1.00 27.57 94 ILE A O 1
ATOM 715 N N . ARG A 1 94 ? 20.817 0.783 19.076 1.00 28.13 95 ARG A N 1
ATOM 716 C CA . ARG A 1 94 ? 20.998 -0.664 19.054 1.00 27.94 95 ARG A CA 1
ATOM 717 C C . ARG A 1 94 ? 22.081 -1.069 20.050 1.00 27.67 95 ARG A C 1
ATOM 718 O O . ARG A 1 94 ? 21.873 -1.952 20.883 1.00 27.90 95 ARG A O 1
ATOM 720 N N . GLU A 1 95 ? 23.235 -0.416 19.961 0.50 27.12 96 GLU A N 1
ATOM 721 C CA . GLU A 1 95 ? 24.347 -0.707 20.856 0.50 27.03 96 GLU A CA 1
ATOM 722 C C . GLU A 1 95 ? 23.973 -0.392 22.300 0.50 26.78 96 GLU A C 1
ATOM 723 O O . GLU A 1 95 ? 24.563 -0.931 23.235 0.50 26.89 96 GLU A O 1
ATOM 725 N N . GLY A 1 96 ? 22.984 0.480 22.472 1.00 26.99 97 GLY A N 1
ATOM 726 C CA . GLY A 1 96 ? 22.548 0.864 23.803 1.00 26.53 97 GLY A CA 1
ATOM 727 C C . GLY A 1 96 ? 21.699 -0.168 24.523 1.00 26.31 97 GLY A C 1
ATOM 728 O O . GLY A 1 96 ? 21.553 -0.112 25.744 1.00 26.80 97 GLY A O 1
ATOM 729 N N . GLY A 1 97 ? 21.135 -1.109 23.774 1.00 25.15 98 GLY A N 1
ATOM 730 C CA . GLY A 1 97 ? 20.309 -2.134 24.384 1.00 24.28 98 GLY A CA 1
ATOM 731 C C . GLY A 1 97 ? 18.872 -2.113 23.899 1.00 23.36 98 GLY A C 1
ATOM 732 O O . GLY A 1 97 ? 18.068 -2.961 24.290 1.00 23.48 98 GLY A O 1
ATOM 733 N N . CYS A 1 98 ? 18.542 -1.148 23.047 1.00 22.11 99 CYS A N 1
ATOM 734 C CA . CYS A 1 98 ? 17.187 -1.037 22.520 1.00 20.83 99 CYS A CA 1
ATOM 735 C C . CYS A 1 98 ? 16.959 -2.010 21.367 1.00 21.14 99 CYS A C 1
ATOM 736 O O . CYS A 1 98 ? 17.829 -2.200 20.513 1.00 21.20 99 CYS A O 1
ATOM 739 N N . GLU A 1 99 ? 15.782 -2.626 21.356 1.00 20.89 100 GLU A N 1
ATOM 740 C CA . GLU A 1 99 ? 15.406 -3.593 20.332 1.00 21.42 100 GLU A CA 1
ATOM 741 C C . GLU A 1 99 ? 15.055 -2.949 19.003 1.00 21.69 100 GLU A C 1
ATOM 742 O O . GLU A 1 99 ? 15.270 -3.535 17.944 1.00 23.12 100 GLU A O 1
ATOM 748 N N . ALA A 1 100 ? 14.502 -1.743 19.061 1.00 21.23 101 ALA A N 1
ATOM 749 C CA . ALA A 1 100 ? 14.111 -1.032 17.854 1.00 20.92 101 ALA A CA 1
ATOM 750 C C . ALA A 1 100 ? 14.094 0.468 18.081 1.00 20.92 101 ALA A C 1
ATOM 751 O O . ALA A 1 100 ? 14.279 0.943 19.207 1.00 18.66 101 ALA A O 1
ATOM 753 N N . TYR A 1 101 ? 13.865 1.212 17.010 1.00 21.90 102 TYR A N 1
ATOM 754 C CA . TYR A 1 101 ? 13.824 2.663 17.089 1.00 23.21 102 TYR A CA 1
ATOM 755 C C . TYR A 1 101 ? 12.696 3.198 16.221 1.00 23.63 102 TYR A C 1
ATOM 756 O O . TYR A 1 101 ? 12.382 2.636 15.170 1.00 24.52 102 TYR A O 1
ATOM 758 N N . ILE A 1 102 ? 12.087 4.286 16.673 1.00 24.06 103 ILE A N 1
ATOM 759 C CA . ILE A 1 102 ? 10.997 4.923 15.953 1.00 23.63 103 ILE A CA 1
ATOM 760 C C . ILE A 1 102 ? 11.288 6.417 15.890 1.00 24.16 103 ILE A C 1
ATOM 761 O O . ILE A 1 102 ? 11.562 7.043 16.913 1.00 23.59 103 ILE A O 1
ATOM 769 N N . SER A 1 103 ? 11.244 6.981 14.687 1.00 24.48 104 SER A N 1
ATOM 770 C CA . SER A 1 103 ? 11.519 8.400 14.500 1.00 24.83 104 SER A CA 1
ATOM 771 C C . SER A 1 103 ? 10.261 9.233 14.288 1.00 24.64 104 SER A C 1
ATOM 772 O O . SER A 1 103 ? 9.230 8.726 13.847 1.00 24.34 104 SER A O 1
ATOM 775 N N . LYS A 1 104 ? 10.359 10.521 14.607 0.50 24.43 105 LYS A N 1
ATOM 776 C CA . LYS A 1 104 ? 9.244 11.449 14.452 0.50 24.64 105 LYS A CA 1
ATOM 777 C C . LYS A 1 104 ? 9.565 12.465 13.357 0.50 24.35 105 LYS A C 1
ATOM 778 O O . LYS A 1 104 ? 10.709 12.899 13.225 0.50 24.93 105 LYS A O 1
ATOM 780 N N . PRO A 1 105 ? 8.561 12.856 12.553 0.50 23.91 106 PRO A N 1
ATOM 781 C CA . PRO A 1 105 ? 7.163 12.412 12.600 0.50 23.27 106 PRO A CA 1
ATOM 782 C C . PRO A 1 105 ? 7.053 10.899 12.456 0.50 22.26 106 PRO A C 1
ATOM 783 O O . PRO A 1 105 ? 7.605 10.312 11.527 0.50 21.62 106 PRO A O 1
ATOM 787 N N . ILE A 1 106 ? 6.335 10.273 13.380 0.50 21.27 107 ILE A N 1
ATOM 788 C CA . ILE A 1 106 ? 6.186 8.825 13.363 0.50 20.49 107 ILE A CA 1
ATOM 789 C C . ILE A 1 106 ? 5.142 8.318 12.378 0.50 19.28 107 ILE A C 1
ATOM 790 O O . ILE A 1 106 ? 4.140 8.982 12.111 0.50 19.37 107 ILE A O 1
ATOM 795 N N . SER A 1 107 ? 5.402 7.137 11.830 1.00 18.17 108 SER A N 1
ATOM 796 C CA . SER A 1 107 ? 4.474 6.485 10.920 1.00 16.72 108 SER A CA 1
ATOM 797 C C . SER A 1 107 ? 3.635 5.610 11.844 1.00 15.96 108 SER A C 1
ATOM 798 O O . SER A 1 107 ? 4.178 4.774 12.561 1.00 16.19 108 SER A O 1
ATOM 801 N N . VAL A 1 108 ? 2.322 5.807 11.846 1.00 14.58 109 VAL A N 1
ATOM 802 C CA . VAL A 1 108 ? 1.448 5.028 12.716 1.00 13.85 109 VAL A CA 1
ATOM 803 C C . VAL A 1 108 ? 1.599 3.523 12.503 1.00 12.50 109 VAL A C 1
ATOM 804 O O . VAL A 1 108 ? 1.714 2.763 13.466 1.00 12.58 109 VAL A O 1
ATOM 808 N N . VAL A 1 109 ? 1.615 3.089 11.246 1.00 12.52 110 VAL A N 1
ATOM 809 C CA . VAL A 1 109 ? 1.746 1.667 10.965 1.00 11.61 110 VAL A CA 1
ATOM 810 C C . VAL A 1 109 ? 3.124 1.118 11.336 1.00 10.61 110 VAL A C 1
ATOM 811 O O . VAL A 1 109 ? 3.225 0.033 11.897 1.00 8.99 110 VAL A O 1
ATOM 815 N N . HIS A 1 110 ? 4.186 1.860 11.033 1.00 11.38 111 HIS A N 1
ATOM 816 C CA . HIS A 1 110 ? 5.533 1.405 11.374 1.00 11.10 111 HIS A CA 1
ATOM 817 C C . HIS A 1 110 ? 5.652 1.271 12.891 1.00 11.49 111 HIS A C 1
ATOM 818 O O . HIS A 1 110 ? 6.209 0.300 13.406 1.00 10.42 111 HIS A O 1
ATOM 825 N N . PHE A 1 111 ? 5.119 2.260 13.597 1.00 11.91 112 PHE A N 1
ATOM 826 C CA . PHE A 1 111 ? 5.139 2.282 15.056 1.00 11.27 112 PHE A CA 1
ATOM 827 C C . PHE A 1 111 ? 4.416 1.060 15.625 1.00 10.21 112 PHE A C 1
ATOM 828 O O . PHE A 1 111 ? 4.986 0.302 16.412 1.00 10.53 112 PHE A O 1
ATOM 836 N N . LEU A 1 112 ? 3.167 0.856 15.217 1.00 9.35 113 LEU A N 1
ATOM 837 C CA . LEU A 1 112 ? 2.395 -0.275 15.712 1.00 10.07 113 LEU A CA 1
ATOM 838 C C . LEU A 1 112 ? 2.971 -1.631 15.310 1.00 9.16 113 LEU A C 1
ATOM 839 O O . LEU A 1 112 ? 2.985 -2.565 16.114 1.00 9.50 113 LEU A O 1
ATOM 844 N N . GLU A 1 113 ? 3.452 -1.747 14.074 1.00 8.15 114 GLU A N 1
ATOM 845 C CA . GLU A 1 113 ? 4.037 -3.006 13.622 1.00 9.11 114 GLU A CA 1
ATOM 846 C C . GLU A 1 113 ? 5.244 -3.364 14.485 1.00 9.42 114 GLU A C 1
ATOM 847 O O . GLU A 1 113 ? 5.420 -4.514 14.878 1.00 9.19 114 GLU A O 1
ATOM 853 N N . THR A 1 114 ? 6.079 -2.370 14.769 1.00 9.70 115 THR A N 1
ATOM 854 C CA . THR A 1 114 ? 7.275 -2.576 15.577 1.00 11.36 115 THR A CA 1
ATOM 855 C C . THR A 1 114 ? 6.939 -3.069 16.980 1.00 12.43 115 THR A C 1
ATOM 856 O O . THR A 1 114 ? 7.533 -4.028 17.480 1.00 13.30 115 THR A O 1
ATOM 860 N N A ILE A 1 115 ? 5.971 -2.410 17.607 0.50 12.32 116 ILE A N 1
ATOM 861 N N B ILE A 1 115 ? 5.981 -2.412 17.622 0.50 12.47 116 ILE A N 1
ATOM 862 C CA A ILE A 1 115 ? 5.544 -2.767 18.953 0.50 13.29 116 ILE A CA 1
ATOM 863 C CA B ILE A 1 115 ? 5.583 -2.794 18.969 0.50 13.55 116 ILE A CA 1
ATOM 864 C C A ILE A 1 115 ? 4.921 -4.159 18.981 0.50 12.97 116 ILE A C 1
ATOM 865 C C B ILE A 1 115 ? 4.906 -4.164 18.998 0.50 13.14 116 ILE A C 1
ATOM 866 O O A ILE A 1 115 ? 5.278 -4.994 19.813 0.50 13.01 116 ILE A O 1
ATOM 867 O O B ILE A 1 115 ? 5.210 -4.994 19.856 0.50 13.13 116 ILE A O 1
ATOM 876 N N . LYS A 1 116 ? 3.993 -4.402 18.061 1.00 12.57 117 LYS A N 1
ATOM 877 C CA . LYS A 1 116 ? 3.299 -5.684 17.996 1.00 12.70 117 LYS A CA 1
ATOM 878 C C . LYS A 1 116 ? 4.245 -6.863 17.772 1.00 13.39 117 LYS A C 1
ATOM 879 O O . LYS A 1 116 ? 4.069 -7.929 18.361 1.00 14.29 117 LYS A O 1
ATOM 885 N N . ARG A 1 117 ? 5.256 -6.671 16.931 1.00 13.02 118 ARG A N 1
ATOM 886 C CA . ARG A 1 117 ? 6.218 -7.730 16.642 1.00 14.09 118 ARG A CA 1
ATOM 887 C C . ARG A 1 117 ? 6.977 -8.157 17.894 1.00 14.85 118 ARG A C 1
ATOM 888 O O . ARG A 1 117 ? 7.306 -9.334 18.062 1.00 15.88 118 ARG A O 1
ATOM 890 N N . LEU A 1 118 ? 7.248 -7.200 18.775 1.00 14.03 119 LEU A N 1
ATOM 891 C CA . LEU A 1 118 ? 7.974 -7.483 20.009 1.00 15.25 119 LEU A CA 1
ATOM 892 C C . LEU A 1 118 ? 7.062 -8.024 21.111 1.00 15.94 119 LEU A C 1
ATOM 893 O O . LEU A 1 118 ? 7.478 -8.873 21.899 1.00 17.24 119 LEU A O 1
ATOM 898 N N . LEU A 1 119 ? 5.822 -7.540 21.152 1.00 15.40 120 LEU A N 1
ATOM 899 C CA . LEU A 1 119 ? 4.848 -7.944 22.171 1.00 16.59 120 LEU A CA 1
ATOM 900 C C . LEU A 1 119 ? 4.032 -9.197 21.870 1.00 17.55 120 LEU A C 1
ATOM 901 O O . LEU A 1 119 ? 3.747 -9.990 22.765 1.00 17.98 120 LEU A O 1
ATOM 906 N N . GLU A 1 120 ? 3.650 -9.366 20.612 1.00 18.46 121 GLU A N 1
ATOM 907 C CA . GLU A 1 120 ? 2.815 -10.489 20.216 1.00 19.70 121 GLU A CA 1
ATOM 908 C C . GLU A 1 120 ? 3.525 -11.671 19.579 1.00 20.66 121 GLU A C 1
ATOM 909 O O . GLU A 1 120 ? 3.389 -11.919 18.382 1.00 21.15 121 GLU A O 1
ATOM 919 N N . ARG A 1 121 ? 4.272 -12.406 20.391 1.00 21.92 122 ARG A N 1
ATOM 920 C CA . ARG A 1 121 ? 4.993 -13.578 19.916 1.00 22.86 122 ARG A CA 1
ATOM 921 C C . ARG A 1 121 ? 4.621 -14.753 20.807 1.00 23.06 122 ARG A C 1
ATOM 922 O O . ARG A 1 121 ? 4.218 -14.567 21.952 1.00 22.84 122 ARG A O 1
ATOM 924 N N . GLN A 1 122 ? 4.746 -15.964 20.277 1.00 23.00 123 GLN A N 1
ATOM 925 C CA . GLN A 1 122 ? 4.417 -17.153 21.054 1.00 22.67 123 GLN A CA 1
ATOM 926 C C . GLN A 1 122 ? 5.459 -17.353 22.155 1.00 22.70 123 GLN A C 1
ATOM 927 O O . GLN A 1 122 ? 6.574 -16.833 22.064 1.00 23.13 123 GLN A O 1
ATOM 929 N N . PRO A 1 123 ? 5.097 -18.097 23.213 0.50 21.92 124 PRO A N 1
ATOM 930 C CA . PRO A 1 123 ? 6.018 -18.358 24.325 0.50 21.85 124 PRO A CA 1
ATOM 931 C C . PRO A 1 123 ? 7.217 -19.200 23.896 0.50 21.71 124 PRO A C 1
ATOM 932 O O . PRO A 1 123 ? 7.255 -19.633 22.725 0.50 22.01 124 PRO A O 1
#